Protein AF-A0A6N7WT77-F1 (afdb_monomer)

Nearest PDB structures (foldseek):
  1hlv-assembly1_A  TM=5.213E-01  e=7.912E-02  Homo sapiens
  2cfx-assem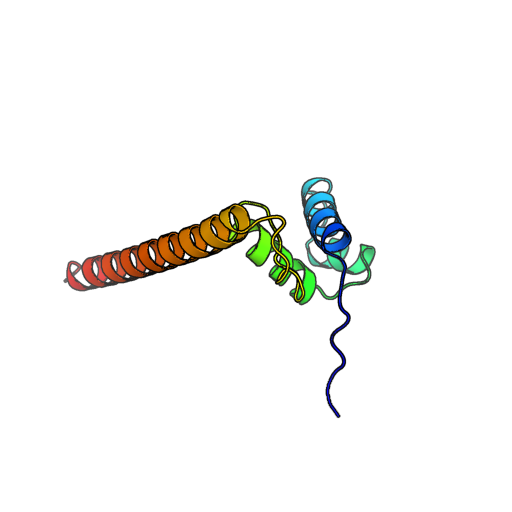bly1_C  TM=6.274E-01  e=2.201E-01  Bacillus subtilis
  5duk-assembly1_B  TM=6.290E-01  e=5.389E-01  Thermoplasmatales archaeon SCGC AB-539-N05
  2w25-assembly1_B  TM=6.992E-01  e=6.960E-01  Mycobacterium tuberculosis H37Rv
  2cg4-assembly1_A  TM=7.102E-01  e=7.910E-01  Escherichia coli

Mean predicted aligned error: 9.03 Å

Radius of gyration: 17.76 Å; Cα contacts (8 Å, |Δi|>4): 43; chains: 1; bounding box: 51×38×37 Å

Solvent-accessible surface area (backbone atoms only — not comparable to full-atom values): 5995 Å² total; per-residue (Å²): 133,86,82,81,74,85,83,73,56,57,63,61,55,52,50,54,51,49,53,50,68,76,38,75,87,55,52,69,58,54,50,16,56,77,69,74,47,54,49,70,56,51,55,49,48,52,50,37,20,69,74,45,87,74,37,60,93,49,96,77,64,83,71,46,97,40,72,66,55,44,49,51,54,51,50,55,51,51,53,48,54,52,50,54,50,49,54,52,51,52,52,52,52,61,58,70,68,70,115

InterPro domains:
  IPR002514 Transposase IS3/IS911family [PF01527] (3-79)
  IPR009057 Homedomain-like superfamily [SSF46689] (4-98)

Structure (mmCIF, N/CA/C/O backbone):
data_AF-A0A6N7WT77-F1
#
_entry.id   AF-A0A6N7WT77-F1
#
loop_
_atom_site.group_PDB
_atom_site.id
_atom_site.type_symbol
_atom_site.label_atom_id
_atom_site.label_alt_id
_atom_site.label_comp_id
_atom_site.label_asym_id
_atom_site.label_entity_id
_atom_site.label_seq_id
_atom_site.pdbx_PDB_ins_code
_atom_site.Cartn_x
_atom_site.Cartn_y
_atom_site.Cartn_z
_atom_site.occupancy
_atom_site.B_iso_or_equiv
_atom_site.auth_seq_id
_atom_site.auth_comp_id
_atom_site.auth_asym_id
_atom_site.auth_atom_id
_atom_site.pdbx_PDB_model_num
ATOM 1 N N . MET A 1 1 ? 9.748 -28.350 3.699 1.00 43.81 1 MET A N 1
ATOM 2 C CA . MET A 1 1 ? 10.753 -27.459 3.072 1.00 43.81 1 MET A CA 1
ATOM 3 C C . MET A 1 1 ? 10.318 -26.008 3.247 1.00 43.81 1 MET A C 1
ATOM 5 O O . MET A 1 1 ? 9.191 -25.690 2.892 1.00 43.81 1 MET A O 1
ATOM 9 N N . SER A 1 2 ? 11.155 -25.140 3.827 1.00 58.50 2 SER A N 1
ATOM 10 C CA . SER A 1 2 ? 10.830 -23.711 3.984 1.00 58.50 2 SER A CA 1
ATOM 11 C C . SER A 1 2 ? 10.803 -23.024 2.611 1.00 58.50 2 SER A C 1
ATOM 13 O O . SER A 1 2 ? 11.792 -23.083 1.879 1.00 58.50 2 SER A O 1
ATOM 15 N N . ARG A 1 3 ? 9.681 -22.395 2.221 1.00 60.16 3 ARG A N 1
ATOM 16 C CA . ARG A 1 3 ? 9.632 -21.559 1.007 1.00 60.16 3 ARG A CA 1
ATOM 17 C C . ARG A 1 3 ? 10.557 -20.360 1.219 1.00 60.16 3 ARG A C 1
ATOM 19 O O . ARG A 1 3 ? 10.213 -19.453 1.974 1.00 60.16 3 ARG A O 1
ATOM 26 N N . LYS A 1 4 ? 11.698 -20.317 0.523 1.00 61.59 4 LYS A N 1
ATOM 27 C CA . LYS A 1 4 ? 12.496 -19.088 0.403 1.00 61.59 4 LYS A CA 1
ATOM 28 C C . LYS A 1 4 ? 11.628 -18.016 -0.257 1.00 61.59 4 LYS A C 1
ATOM 30 O O . LYS A 1 4 ? 11.320 -18.097 -1.443 1.00 61.59 4 LYS A O 1
ATOM 35 N N . THR A 1 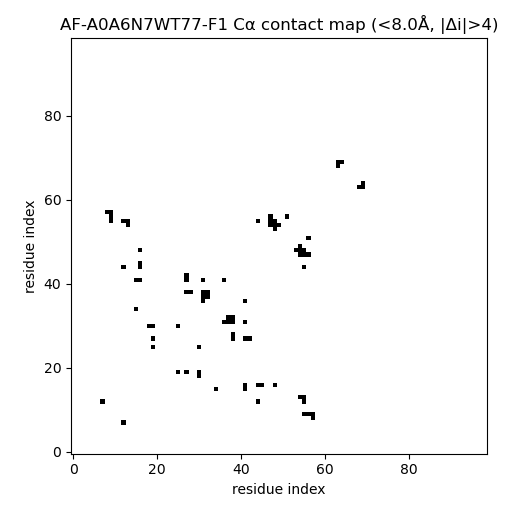5 ? 11.215 -17.015 0.512 1.00 65.88 5 THR A N 1
ATOM 36 C CA . THR A 1 5 ? 10.537 -15.836 -0.032 1.00 65.88 5 THR A CA 1
ATOM 37 C C . THR A 1 5 ? 11.556 -15.012 -0.812 1.00 65.88 5 THR A C 1
ATOM 39 O O . THR A 1 5 ? 12.534 -14.555 -0.215 1.00 65.88 5 THR A O 1
ATOM 42 N N . LYS A 1 6 ? 11.338 -14.809 -2.118 1.00 72.69 6 LYS A N 1
ATOM 43 C CA . LYS A 1 6 ? 12.126 -13.849 -2.904 1.00 72.69 6 LYS A CA 1
ATOM 44 C C . LYS A 1 6 ? 12.007 -12.473 -2.240 1.00 72.69 6 LYS A C 1
ATOM 46 O O . LYS A 1 6 ? 10.901 -11.962 -2.064 1.00 72.69 6 LYS A O 1
ATOM 51 N N . GLN A 1 7 ? 13.136 -11.917 -1.806 1.00 81.25 7 GLN A N 1
ATOM 52 C CA . GLN A 1 7 ? 13.188 -10.552 -1.292 1.00 81.25 7 GLN A CA 1
ATOM 53 C C . GLN A 1 7 ? 13.338 -9.612 -2.483 1.00 81.25 7 GLN A C 1
ATOM 55 O O . GLN A 1 7 ? 14.217 -9.805 -3.316 1.00 81.25 7 GLN A O 1
ATOM 60 N N . HIS A 1 8 ? 12.463 -8.616 -2.558 1.00 88.19 8 HIS A N 1
ATOM 61 C CA . HIS A 1 8 ? 12.546 -7.548 -3.547 1.00 88.19 8 HIS A CA 1
ATOM 62 C C . HIS A 1 8 ? 13.065 -6.283 -2.869 1.00 88.19 8 HIS A C 1
ATOM 64 O O . HIS A 1 8 ? 12.696 -6.007 -1.719 1.00 88.19 8 HIS A O 1
ATOM 70 N N . THR A 1 9 ? 13.899 -5.526 -3.581 1.00 89.50 9 THR A N 1
ATOM 71 C CA . THR A 1 9 ? 14.406 -4.230 -3.116 1.00 89.50 9 THR A CA 1
ATOM 72 C C . THR A 1 9 ? 13.254 -3.245 -2.931 1.00 89.50 9 THR A C 1
ATOM 74 O O . THR A 1 9 ? 12.201 -3.384 -3.554 1.00 89.50 9 THR A O 1
ATOM 77 N N . LYS A 1 10 ? 13.439 -2.243 -2.062 1.00 89.69 10 LYS A N 1
ATOM 78 C CA . LYS A 1 10 ? 12.430 -1.197 -1.831 1.00 89.69 10 LYS A CA 1
ATOM 79 C C . LYS A 1 10 ? 12.062 -0.497 -3.139 1.00 89.69 10 LYS A C 1
ATOM 81 O O . LYS A 1 10 ? 10.882 -0.406 -3.459 1.00 89.69 10 LYS A O 1
ATOM 86 N N . GLN A 1 11 ? 13.085 -0.112 -3.903 1.00 90.50 11 GLN A N 1
ATOM 87 C CA . GLN A 1 11 ? 12.931 0.559 -5.188 1.00 90.50 11 GLN A CA 1
ATOM 88 C C . GLN A 1 11 ? 12.071 -0.257 -6.153 1.00 90.50 11 GLN A C 1
ATOM 90 O O . GLN A 1 11 ? 11.049 0.234 -6.606 1.00 90.50 11 GLN A O 1
ATOM 95 N N . PHE A 1 12 ? 12.381 -1.545 -6.341 1.00 94.06 12 PHE A N 1
ATOM 96 C CA . PHE A 1 12 ? 11.603 -2.404 -7.237 1.00 94.06 12 PHE A CA 1
ATOM 97 C C . PHE A 1 12 ? 10.120 -2.484 -6.851 1.00 94.06 12 PHE A C 1
ATOM 99 O O . PHE A 1 12 ? 9.248 -2.527 -7.714 1.00 94.06 12 PHE A O 1
ATOM 106 N N . LYS A 1 13 ? 9.811 -2.505 -5.549 1.00 94.19 13 LYS A N 1
ATOM 107 C CA . LYS A 1 13 ? 8.416 -2.509 -5.097 1.00 94.19 13 LYS A CA 1
ATOM 108 C C . LYS A 1 13 ? 7.712 -1.192 -5.415 1.00 94.19 13 LYS A C 1
ATOM 110 O O . LYS A 1 13 ? 6.559 -1.239 -5.821 1.00 94.19 13 LYS A O 1
ATOM 115 N N . LEU A 1 14 ? 8.373 -0.050 -5.214 1.00 95.00 14 LEU A N 1
ATOM 116 C CA . LEU A 1 14 ? 7.809 1.269 -5.523 1.00 95.00 14 LEU A CA 1
ATOM 117 C C . LEU A 1 14 ? 7.624 1.448 -7.033 1.00 95.00 14 LEU A C 1
ATOM 119 O O . LEU A 1 14 ? 6.556 1.876 -7.463 1.00 95.00 14 LEU A O 1
ATOM 123 N N . ASP A 1 15 ? 8.600 1.014 -7.829 1.00 96.62 15 ASP A N 1
ATOM 124 C CA . ASP A 1 15 ? 8.519 1.025 -9.291 1.00 96.62 15 ASP A CA 1
ATOM 125 C C . ASP A 1 15 ? 7.359 0.156 -9.789 1.00 96.62 15 ASP A C 1
ATOM 127 O O . ASP A 1 15 ? 6.619 0.570 -10.672 1.00 96.62 15 ASP A O 1
ATOM 131 N N . ALA A 1 16 ? 7.118 -1.006 -9.172 1.00 96.81 16 ALA A N 1
ATOM 132 C CA . ALA A 1 16 ? 5.964 -1.845 -9.494 1.00 96.81 16 ALA A CA 1
ATOM 133 C C . ALA A 1 16 ? 4.616 -1.140 -9.230 1.00 96.81 16 ALA A C 1
ATOM 135 O O . ALA A 1 16 ? 3.665 -1.324 -9.992 1.00 96.81 16 ALA A O 1
ATOM 136 N N . ILE A 1 17 ? 4.524 -0.321 -8.173 1.00 96.38 17 ILE A N 1
ATOM 137 C CA . ILE A 1 17 ? 3.330 0.498 -7.904 1.00 96.38 17 ILE A CA 1
ATOM 138 C C . ILE A 1 17 ? 3.198 1.630 -8.922 1.00 96.38 17 ILE A C 1
ATOM 140 O O . ILE A 1 17 ? 2.093 1.894 -9.392 1.00 96.38 17 ILE A O 1
ATOM 144 N N . ASN A 1 18 ? 4.297 2.296 -9.272 1.00 96.62 18 ASN A N 1
ATOM 145 C CA . ASN A 1 18 ? 4.281 3.371 -10.262 1.00 96.62 18 ASN A CA 1
ATOM 146 C C . ASN A 1 18 ? 3.909 2.842 -11.648 1.00 96.62 18 ASN A C 1
ATOM 148 O O . ASN A 1 18 ? 3.010 3.391 -12.274 1.00 96.62 18 ASN A O 1
ATOM 152 N N . TYR A 1 19 ? 4.462 1.697 -12.049 1.00 97.31 19 TYR A N 1
ATOM 153 C CA . TYR A 1 19 ? 4.095 1.004 -13.280 1.00 97.31 19 TYR A CA 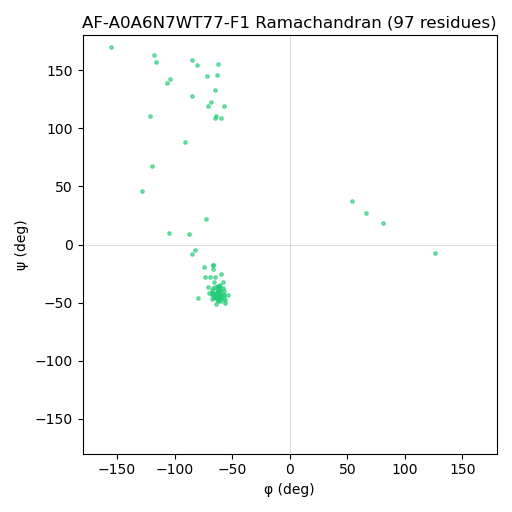1
ATOM 154 C C . TYR A 1 19 ? 2.582 0.759 -13.367 1.00 97.31 19 TYR A C 1
ATOM 156 O O . TYR A 1 19 ? 1.966 1.025 -14.394 1.00 97.31 19 TYR A O 1
ATOM 164 N N . ARG A 1 20 ? 1.950 0.323 -12.267 1.00 95.00 20 ARG A N 1
ATOM 165 C CA . ARG A 1 20 ? 0.492 0.142 -12.199 1.00 95.00 20 ARG A CA 1
ATOM 166 C C . ARG A 1 20 ? -0.281 1.452 -12.383 1.00 95.00 20 ARG A C 1
ATOM 168 O O . ARG A 1 20 ? -1.342 1.435 -12.997 1.00 95.00 20 ARG A O 1
ATOM 175 N N . LYS A 1 21 ? 0.211 2.561 -11.823 1.00 93.81 21 LYS A N 1
ATOM 176 C CA . LYS A 1 21 ? -0.421 3.887 -11.943 1.00 93.81 21 LYS A CA 1
ATOM 177 C C . LYS A 1 21 ? -0.296 4.461 -13.352 1.00 93.81 21 LYS A C 1
ATOM 179 O O . LYS A 1 21 ? -1.226 5.108 -13.816 1.00 93.81 21 LYS A O 1
ATOM 184 N N . GLU A 1 22 ? 0.836 4.225 -14.006 1.00 96.81 22 GLU A N 1
ATOM 185 C CA . GLU A 1 22 ? 1.121 4.694 -15.366 1.00 96.81 22 GLU A CA 1
ATOM 186 C C . GLU A 1 22 ? 0.369 3.901 -16.442 1.00 96.81 22 GLU A C 1
ATOM 188 O O . GLU A 1 22 ? 0.180 4.410 -17.541 1.00 96.81 22 GLU A O 1
ATOM 193 N N . HIS A 1 23 ? -0.103 2.692 -16.116 1.00 95.69 23 HIS A N 1
ATOM 194 C CA . HIS A 1 23 ? -0.838 1.809 -17.028 1.00 95.69 23 HIS A CA 1
ATOM 195 C C . HIS A 1 23 ? -2.252 1.507 -16.493 1.00 95.69 23 HIS A C 1
ATOM 197 O O . HIS A 1 23 ? -2.531 0.374 -16.074 1.00 95.69 23 HIS A O 1
ATOM 203 N N . PRO A 1 24 ? -3.154 2.510 -16.444 1.00 94.12 24 PRO A N 1
ATOM 204 C CA . PRO A 1 24 ? -4.525 2.326 -15.963 1.00 94.12 24 PRO A CA 1
ATOM 205 C C . PRO A 1 24 ? -5.371 1.427 -16.881 1.00 94.12 24 PRO A C 1
ATOM 207 O O . PRO A 1 24 ? -6.403 0.919 -16.448 1.00 94.12 24 PRO A O 1
ATOM 210 N N . ASP A 1 25 ? -4.935 1.233 -18.126 1.00 96.62 25 ASP A N 1
ATOM 211 C CA . ASP A 1 25 ? -5.528 0.359 -19.139 1.00 96.62 25 ASP A CA 1
ATOM 212 C C . ASP A 1 25 ? -5.279 -1.131 -18.870 1.00 96.62 25 ASP A C 1
ATOM 214 O O . ASP A 1 25 ? -6.100 -1.973 -19.234 1.00 96.62 25 ASP A O 1
ATOM 218 N N . LEU A 1 26 ? -4.182 -1.468 -18.188 1.00 96.06 26 LEU A N 1
ATOM 219 C CA . LEU A 1 26 ? -3.863 -2.848 -17.846 1.00 96.06 26 LEU A CA 1
ATOM 220 C C . LEU A 1 26 ? -4.650 -3.310 -16.615 1.00 96.06 26 LEU A C 1
ATOM 222 O O . LEU A 1 26 ? -4.986 -2.543 -15.707 1.00 96.06 26 LEU A O 1
ATOM 226 N N . THR A 1 27 ? -4.869 -4.614 -16.493 1.00 96.31 27 THR A N 1
ATOM 227 C CA . THR A 1 27 ? -5.364 -5.259 -15.267 1.00 96.31 27 THR A CA 1
ATOM 228 C C . THR A 1 27 ? -4.221 -5.578 -14.299 1.00 96.31 27 THR A C 1
ATOM 230 O O . THR A 1 27 ? -3.055 -5.691 -14.684 1.00 96.31 27 THR A O 1
ATOM 233 N N . GLN A 1 28 ? -4.530 -5.746 -13.006 1.00 94.88 28 GLN A N 1
ATOM 234 C CA . GLN A 1 28 ? -3.511 -6.067 -11.993 1.00 94.88 28 GLN A CA 1
ATOM 235 C C . GLN A 1 28 ? -2.761 -7.367 -12.337 1.00 94.88 28 GLN A C 1
ATOM 237 O O . GLN A 1 28 ? -1.571 -7.503 -12.052 1.00 94.88 28 GLN A O 1
ATOM 242 N N . VAL A 1 29 ? -3.459 -8.309 -12.978 1.00 97.19 29 VAL A N 1
ATOM 243 C CA . VAL A 1 29 ? -2.908 -9.584 -13.443 1.00 97.19 29 VAL A CA 1
ATOM 244 C C . VAL A 1 29 ? -1.879 -9.367 -14.549 1.00 97.19 29 VAL A C 1
ATOM 246 O O . VAL A 1 29 ? -0.788 -9.933 -14.480 1.00 97.19 29 VAL A O 1
ATOM 249 N N . GLU A 1 30 ? -2.190 -8.525 -15.534 1.00 97.56 30 GLU A N 1
ATOM 250 C CA . GLU A 1 30 ? -1.271 -8.187 -16.625 1.00 97.56 30 GLU A CA 1
ATOM 251 C C . GLU A 1 30 ? -0.049 -7.433 -16.109 1.00 97.56 30 GLU A C 1
ATOM 253 O O . GLU A 1 30 ? 1.075 -7.807 -16.439 1.00 97.56 30 GLU A O 1
ATOM 258 N N . CYS A 1 31 ? -0.234 -6.458 -15.212 1.00 97.50 31 CYS A N 1
ATOM 259 C CA . CYS A 1 31 ? 0.895 -5.762 -14.597 1.00 97.50 31 CYS A CA 1
ATOM 260 C C . CYS A 1 31 ? 1.813 -6.723 -13.833 1.00 97.50 31 CYS A C 1
ATOM 262 O O . CYS A 1 31 ? 3.030 -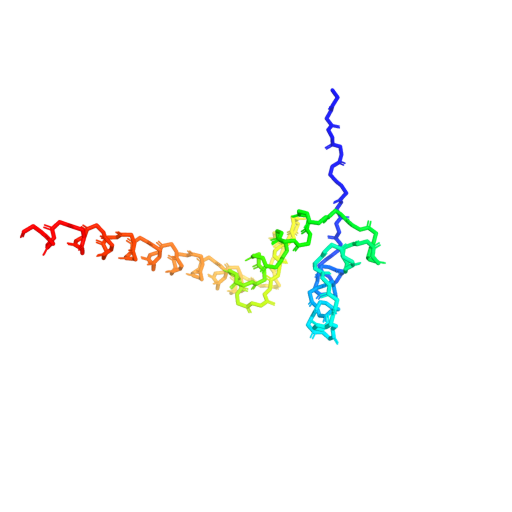6.684 -13.998 1.00 97.50 31 CYS A O 1
ATOM 264 N N . ALA A 1 32 ? 1.249 -7.622 -13.021 1.00 96.75 32 ALA A N 1
ATOM 265 C CA . ALA A 1 32 ? 2.035 -8.606 -12.282 1.00 96.75 32 ALA A CA 1
ATOM 266 C C . ALA A 1 32 ? 2.799 -9.555 -13.221 1.00 96.75 32 ALA A C 1
ATOM 268 O O . ALA A 1 32 ? 3.969 -9.854 -12.973 1.00 96.75 32 ALA A O 1
ATOM 269 N N . LYS A 1 33 ? 2.163 -9.976 -14.324 1.00 97.31 33 LYS A N 1
ATOM 270 C CA . LYS A 1 33 ? 2.786 -10.806 -15.362 1.00 97.31 33 LYS A CA 1
ATOM 271 C C . LYS A 1 33 ? 3.953 -10.080 -16.034 1.00 97.31 33 LYS A C 1
ATOM 273 O O . LYS A 1 33 ? 5.030 -10.664 -16.124 1.00 97.31 33 LYS A O 1
ATOM 278 N N . ASN A 1 34 ? 3.772 -8.820 -16.432 1.00 96.81 34 ASN A N 1
ATOM 279 C CA . ASN A 1 34 ? 4.814 -8.003 -17.067 1.00 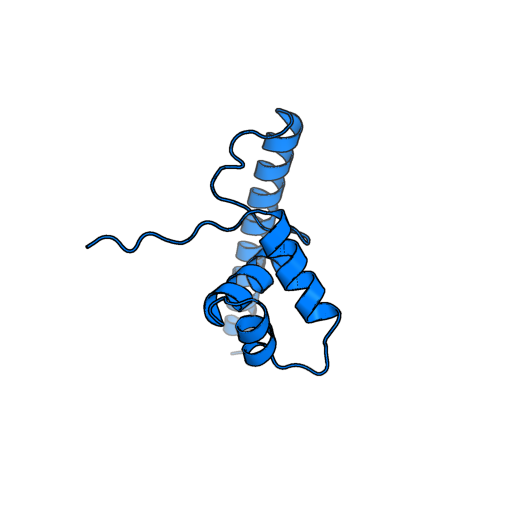96.81 34 ASN A CA 1
ATOM 280 C C . ASN A 1 34 ? 6.017 -7.781 -16.138 1.00 96.81 34 ASN A C 1
ATOM 282 O O . ASN A 1 34 ? 7.161 -7.800 -16.581 1.00 96.81 34 ASN A O 1
ATOM 286 N N . LEU A 1 35 ? 5.766 -7.641 -14.834 1.00 95.81 35 LEU A N 1
ATOM 287 C CA . LEU A 1 35 ? 6.795 -7.474 -13.805 1.00 95.81 35 LEU A CA 1
ATOM 288 C C . LEU A 1 35 ? 7.431 -8.801 -13.341 1.00 95.81 35 LEU A C 1
ATOM 290 O O . LEU A 1 35 ? 8.342 -8.790 -12.512 1.00 95.81 35 LEU A O 1
ATOM 294 N N . GLY A 1 36 ? 6.948 -9.95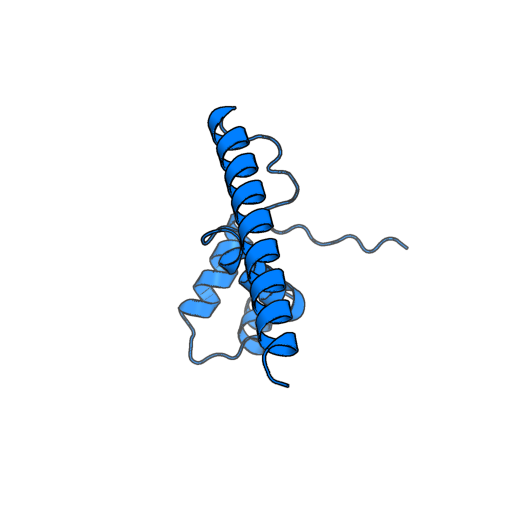3 -13.821 1.00 95.38 36 GLY A N 1
ATOM 295 C CA . GLY A 1 36 ? 7.449 -11.272 -13.421 1.00 95.38 36 GLY A CA 1
ATOM 296 C C . GLY A 1 36 ? 7.187 -11.625 -11.949 1.00 95.38 36 GLY A C 1
ATOM 297 O O . GLY A 1 36 ? 7.944 -12.393 -11.346 1.00 95.38 36 GLY A O 1
ATOM 298 N N . ILE A 1 37 ? 6.132 -11.063 -11.350 1.00 95.88 37 ILE A N 1
ATOM 299 C CA . ILE A 1 37 ? 5.741 -11.284 -9.951 1.00 95.88 37 ILE A CA 1
ATOM 300 C C . ILE A 1 37 ? 4.353 -11.925 -9.848 1.00 95.88 37 ILE A C 1
ATOM 302 O O . ILE A 1 37 ? 3.561 -11.930 -10.783 1.00 95.88 37 ILE A O 1
ATOM 306 N N . GLY A 1 38 ? 4.034 -12.481 -8.678 1.00 95.62 38 GLY A N 1
ATOM 307 C CA . GLY A 1 38 ? 2.684 -12.980 -8.407 1.00 95.62 38 GLY A CA 1
ATOM 308 C C . GLY A 1 38 ? 1.677 -11.838 -8.226 1.00 95.62 38 GLY A C 1
ATOM 309 O O . GLY A 1 38 ? 1.998 -10.823 -7.612 1.00 95.62 38 GLY A O 1
ATOM 310 N N . VAL A 1 39 ? 0.434 -12.032 -8.672 1.00 96.75 39 VAL A N 1
ATOM 311 C CA . VAL A 1 39 ? -0.657 -11.044 -8.520 1.00 96.75 39 VAL A CA 1
ATOM 312 C C . VAL A 1 39 ? -0.885 -10.675 -7.051 1.00 96.75 39 VAL A C 1
ATOM 314 O O . VAL A 1 39 ? -0.972 -9.501 -6.700 1.00 96.75 39 VAL A O 1
ATOM 317 N N . SER A 1 40 ? -0.882 -11.671 -6.160 1.00 95.69 40 SER A N 1
ATOM 318 C CA . SER A 1 40 ? -1.005 -11.454 -4.712 1.00 95.69 40 SER A CA 1
ATOM 319 C C . SER A 1 40 ? 0.180 -10.687 -4.117 1.00 95.69 40 SER A C 1
ATOM 321 O O . SER A 1 40 ? 0.016 -9.972 -3.128 1.00 95.69 40 SER A O 1
ATOM 323 N N . THR A 1 41 ? 1.368 -10.794 -4.721 1.00 94.62 41 THR A N 1
ATOM 324 C CA . THR A 1 41 ? 2.539 -9.997 -4.339 1.00 94.62 41 THR A CA 1
ATOM 325 C C . THR A 1 41 ? 2.317 -8.526 -4.674 1.00 94.62 41 THR A C 1
ATOM 327 O O . THR A 1 41 ? 2.528 -7.684 -3.802 1.00 94.62 41 THR A O 1
ATOM 330 N N . LEU A 1 42 ? 1.839 -8.225 -5.887 1.00 96.12 42 LEU A N 1
ATOM 331 C CA . LEU A 1 42 ? 1.531 -6.855 -6.301 1.00 96.12 42 LEU A CA 1
ATOM 332 C C . LEU A 1 42 ? 0.422 -6.245 -5.431 1.00 96.12 42 LEU A C 1
ATOM 334 O O . LEU A 1 42 ? 0.619 -5.180 -4.853 1.00 96.12 42 LEU A O 1
ATOM 338 N N . GLY A 1 43 ? -0.686 -6.963 -5.221 1.00 95.38 43 GLY A N 1
ATOM 339 C CA . GLY A 1 43 ? -1.779 -6.489 -4.363 1.00 95.38 43 GLY A CA 1
ATOM 340 C C . GLY A 1 43 ? -1.354 -6.253 -2.910 1.00 95.38 43 GLY A C 1
ATOM 341 O O . GLY A 1 43 ? -1.782 -5.288 -2.274 1.00 95.38 43 GLY A O 1
ATOM 342 N N . LYS A 1 44 ? -0.440 -7.079 -2.382 1.00 94.06 44 LYS A N 1
ATOM 343 C CA . LYS A 1 44 ? 0.161 -6.843 -1.064 1.00 94.06 44 LYS A CA 1
ATOM 344 C C . LYS A 1 44 ? 0.974 -5.549 -1.032 1.00 94.06 44 LYS A C 1
ATOM 346 O O . LYS A 1 44 ? 0.898 -4.825 -0.043 1.00 94.06 44 LYS A O 1
ATOM 351 N N . TRP A 1 45 ? 1.770 -5.270 -2.061 1.00 94.75 45 TRP A N 1
ATOM 352 C CA . TRP A 1 45 ? 2.564 -4.042 -2.132 1.00 94.75 45 TRP A CA 1
ATOM 353 C C . TRP A 1 45 ? 1.689 -2.804 -2.280 1.00 94.75 45 TRP A C 1
ATOM 355 O O . TRP A 1 45 ? 1.952 -1.817 -1.606 1.00 94.75 45 TRP A O 1
ATOM 365 N N . GLU A 1 46 ? 0.610 -2.870 -3.058 1.00 94.62 46 GLU A N 1
ATOM 366 C CA . GLU A 1 46 ? -0.359 -1.775 -3.163 1.00 94.62 46 GLU A CA 1
ATOM 367 C C . GLU A 1 46 ? -1.016 -1.477 -1.811 1.00 94.62 46 GLU A C 1
ATOM 369 O O . GLU A 1 46 ? -1.131 -0.318 -1.417 1.00 94.62 46 GLU A O 1
ATOM 374 N N . ALA A 1 47 ? -1.412 -2.514 -1.065 1.00 92.62 47 ALA A N 1
ATOM 375 C CA . ALA A 1 47 ? -1.941 -2.345 0.285 1.00 92.62 47 ALA A CA 1
ATOM 376 C C . ALA A 1 47 ? -0.894 -1.748 1.236 1.00 92.62 47 ALA A C 1
ATOM 378 O O . ALA A 1 47 ? -1.210 -0.857 2.017 1.00 92.62 47 ALA A O 1
ATOM 379 N N . GLN A 1 48 ? 0.362 -2.194 1.153 1.00 91.19 48 GLN A N 1
ATOM 380 C CA . GLN A 1 48 ? 1.456 -1.620 1.938 1.00 91.19 48 GLN A CA 1
ATOM 381 C C . GLN A 1 48 ? 1.690 -0.146 1.599 1.00 91.19 48 GLN A C 1
ATOM 383 O O . GLN A 1 48 ? 1.790 0.655 2.520 1.00 91.19 48 GLN A O 1
ATOM 388 N N . PHE A 1 49 ? 1.712 0.206 0.316 1.00 92.50 49 PHE A N 1
ATOM 389 C CA . PHE A 1 49 ? 1.871 1.577 -0.161 1.00 92.50 49 PHE A CA 1
ATOM 390 C C . PHE A 1 49 ? 0.751 2.483 0.361 1.00 92.50 49 PHE A C 1
ATOM 392 O O . PHE A 1 49 ? 1.020 3.538 0.927 1.00 92.50 49 PHE A O 1
ATOM 399 N N . ARG A 1 50 ? -0.512 2.046 0.242 1.00 91.12 50 ARG A N 1
ATOM 400 C CA . ARG A 1 50 ? -1.667 2.792 0.769 1.00 91.12 50 ARG A CA 1
ATOM 401 C C . ARG A 1 50 ? -1.619 2.955 2.288 1.00 91.12 50 ARG A C 1
ATOM 403 O O . ARG A 1 50 ? -1.948 4.019 2.789 1.00 91.12 50 ARG A O 1
ATOM 410 N N . ASN A 1 51 ? -1.204 1.917 3.012 1.00 86.19 51 ASN A N 1
ATOM 411 C CA . ASN A 1 51 ? -1.261 1.902 4.475 1.00 86.19 51 ASN A CA 1
ATOM 412 C C . ASN A 1 51 ? -0.052 2.570 5.156 1.00 86.19 51 ASN A C 1
ATOM 414 O O . ASN A 1 51 ? -0.055 2.691 6.382 1.00 86.19 51 ASN A O 1
ATOM 418 N N . ASN A 1 52 ? 0.997 2.942 4.415 1.00 84.06 52 ASN A N 1
ATOM 419 C CA . ASN A 1 52 ? 2.208 3.568 4.960 1.00 84.06 52 ASN A CA 1
ATOM 420 C C . ASN A 1 52 ? 2.563 4.866 4.212 1.00 84.06 52 ASN A C 1
ATOM 422 O O . ASN A 1 52 ? 3.715 5.057 3.839 1.00 84.06 52 ASN A O 1
ATOM 426 N N . ASP A 1 53 ? 1.580 5.738 3.976 1.00 85.12 53 ASP A N 1
ATOM 427 C CA . ASP A 1 53 ? 1.770 7.084 3.404 1.00 85.12 53 ASP A CA 1
ATOM 428 C C . ASP A 1 53 ? 2.539 7.117 2.069 1.00 85.12 53 ASP A C 1
ATOM 430 O O . ASP A 1 53 ? 3.350 8.007 1.822 1.00 85.12 53 ASP A O 1
ATOM 434 N N . GLY A 1 54 ? 2.313 6.130 1.200 1.00 85.38 54 GLY A N 1
ATOM 435 C CA . GLY A 1 54 ? 3.036 6.027 -0.066 1.00 85.38 54 GLY A CA 1
ATOM 436 C C . GLY A 1 54 ? 4.426 5.402 0.052 1.00 85.38 54 GLY A C 1
ATOM 437 O O . GLY A 1 54 ? 5.235 5.538 -0.863 1.00 85.38 54 GLY A O 1
ATOM 438 N N . ASP A 1 55 ? 4.705 4.689 1.143 1.00 85.88 55 ASP A N 1
ATOM 439 C CA . ASP A 1 55 ? 5.928 3.912 1.306 1.00 85.88 55 ASP A CA 1
ATOM 440 C C . ASP A 1 55 ? 5.663 2.404 1.427 1.00 85.88 55 ASP A C 1
ATOM 442 O O . ASP A 1 55 ? 4.581 1.947 1.797 1.00 85.88 55 ASP A O 1
ATOM 446 N N . ILE A 1 56 ? 6.671 1.588 1.119 1.00 87.25 56 ILE A N 1
ATOM 447 C CA . ILE A 1 56 ? 6.608 0.136 1.277 1.00 87.25 56 ILE A CA 1
ATOM 448 C C . ILE A 1 56 ? 7.720 -0.325 2.222 1.00 87.25 56 ILE A C 1
ATOM 450 O O . ILE A 1 56 ? 8.894 -0.341 1.834 1.00 87.25 56 ILE A O 1
ATOM 454 N N . PRO A 1 57 ? 7.380 -0.798 3.437 1.00 80.06 57 PRO A N 1
ATOM 455 C CA . PRO A 1 57 ? 8.374 -1.302 4.368 1.00 80.06 57 PRO A CA 1
ATOM 456 C C . PRO A 1 57 ? 9.057 -2.559 3.808 1.00 80.06 57 PRO A C 1
ATOM 458 O O . PRO A 1 57 ? 8.422 -3.513 3.333 1.00 80.06 57 PRO A O 1
ATOM 461 N N . VAL A 1 58 ? 10.386 -2.579 3.883 1.00 78.69 58 VAL A N 1
ATOM 462 C CA . VAL A 1 58 ? 11.222 -3.733 3.534 1.00 78.69 58 VAL A CA 1
ATOM 463 C C . VAL A 1 58 ? 11.767 -4.383 4.801 1.00 78.69 58 VAL A C 1
ATOM 465 O O . VAL A 1 58 ? 12.168 -3.704 5.743 1.00 78.69 58 VAL A O 1
ATOM 468 N N . ARG A 1 59 ? 11.779 -5.723 4.844 1.00 64.38 59 ARG A N 1
ATOM 469 C CA . ARG A 1 59 ? 12.413 -6.465 5.943 1.00 64.38 59 ARG A CA 1
ATOM 470 C C . ARG A 1 59 ? 13.913 -6.152 5.892 1.00 64.38 59 ARG A C 1
ATOM 472 O O . ARG A 1 59 ? 14.562 -6.543 4.930 1.00 64.38 59 ARG A O 1
ATOM 479 N N . GLY A 1 60 ? 14.417 -5.410 6.876 1.00 55.69 60 GLY A N 1
ATOM 480 C CA . GLY A 1 60 ? 15.790 -4.892 6.886 1.00 55.69 60 GLY A CA 1
ATOM 481 C C . GLY A 1 60 ? 15.898 -3.378 7.091 1.00 55.69 60 GLY A C 1
ATOM 482 O O . GLY A 1 60 ? 16.995 -2.900 7.343 1.00 55.69 60 GLY A O 1
ATOM 483 N N . SER A 1 61 ? 14.792 -2.623 7.089 1.00 54.50 61 SER A N 1
ATOM 484 C CA . SER A 1 61 ? 14.803 -1.184 7.416 1.00 54.50 61 SER A CA 1
ATOM 485 C C . SER A 1 61 ? 15.023 -0.884 8.910 1.00 54.50 61 SER A C 1
ATOM 487 O O . SER A 1 61 ? 14.611 0.164 9.389 1.00 54.50 61 SER A O 1
ATOM 489 N N . GLY A 1 62 ? 15.607 -1.816 9.674 1.00 53.56 62 GLY A N 1
ATOM 490 C CA . GLY A 1 62 ? 15.888 -1.632 11.102 1.00 53.56 62 GLY A CA 1
ATOM 491 C C . GLY A 1 62 ? 16.941 -0.554 11.375 1.00 53.56 62 GLY A C 1
ATOM 492 O O . GLY A 1 62 ? 16.991 -0.033 12.485 1.00 53.56 62 GLY A O 1
ATOM 493 N N . ASN A 1 63 ? 17.721 -0.192 10.354 1.00 59.06 63 ASN A N 1
ATOM 494 C CA . ASN A 1 63 ? 18.600 0.967 10.378 1.00 59.06 63 ASN A CA 1
ATOM 495 C C . ASN A 1 63 ? 17.817 2.161 9.839 1.00 59.06 63 ASN A C 1
ATOM 497 O O . ASN A 1 63 ? 17.791 2.409 8.633 1.00 59.06 63 ASN A O 1
ATOM 501 N N . TYR A 1 64 ? 17.123 2.845 10.741 1.00 69.81 64 TYR A N 1
ATOM 502 C CA . TYR A 1 64 ? 16.630 4.184 10.460 1.00 69.81 64 TYR A CA 1
ATOM 503 C C . TYR A 1 64 ? 17.830 5.107 10.234 1.00 69.81 64 TYR A C 1
ATOM 505 O O . TYR A 1 64 ? 18.882 4.907 10.837 1.00 69.81 64 TYR A O 1
ATOM 513 N N . GLU A 1 65 ? 17.677 6.087 9.344 1.00 71.56 65 GLU A N 1
ATOM 514 C CA . GLU A 1 65 ? 18.731 7.067 9.044 1.00 71.56 65 GLU A CA 1
ATOM 515 C C . GLU A 1 65 ? 19.157 7.870 10.283 1.00 71.56 65 GLU A C 1
ATOM 517 O O . GLU A 1 65 ? 20.301 8.311 10.367 1.00 71.56 65 GLU A O 1
ATOM 522 N N . SER A 1 66 ? 18.258 7.998 11.264 1.00 80.00 66 SER A N 1
ATOM 523 C CA . SER A 1 66 ? 18.503 8.614 12.563 1.00 80.00 66 SE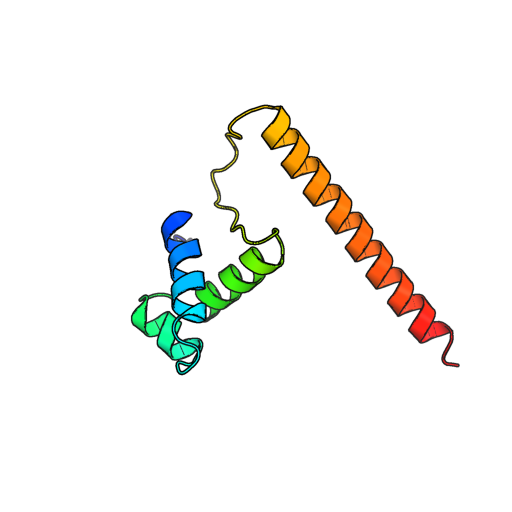R A CA 1
ATOM 524 C C . SER A 1 66 ? 17.543 8.079 13.637 1.00 80.00 66 SER A C 1
ATOM 526 O O . SER A 1 66 ? 16.560 7.386 13.333 1.00 80.00 66 SER A O 1
ATOM 528 N N . ASP A 1 67 ? 17.804 8.414 14.902 1.00 82.19 67 ASP A N 1
ATOM 529 C CA . ASP A 1 67 ? 16.895 8.098 16.009 1.00 82.19 67 ASP A CA 1
ATOM 530 C C . ASP A 1 67 ? 15.561 8.850 15.883 1.00 82.19 67 ASP A C 1
ATOM 532 O O . ASP A 1 67 ? 14.507 8.300 16.210 1.00 82.19 67 ASP A O 1
ATOM 536 N N . GLU A 1 68 ? 15.563 10.059 15.318 1.00 83.12 68 GLU A N 1
ATOM 537 C CA . GLU A 1 68 ? 14.339 10.798 15.003 1.00 83.12 68 GLU A CA 1
ATOM 538 C C . GLU A 1 68 ? 13.509 10.060 13.951 1.00 83.12 68 GLU A C 1
ATOM 540 O O . GLU A 1 68 ? 12.303 9.904 14.123 1.00 83.12 68 GLU A O 1
ATOM 545 N N . ALA A 1 69 ? 14.133 9.539 12.889 1.00 81.19 69 ALA A N 1
ATOM 546 C CA . ALA A 1 69 ? 13.424 8.762 11.873 1.00 81.19 69 ALA A CA 1
ATOM 547 C C . ALA A 1 69 ? 12.808 7.477 12.457 1.00 81.19 69 ALA A C 1
ATOM 549 O O . ALA A 1 69 ? 11.696 7.083 12.086 1.00 81.19 69 ALA A O 1
ATOM 550 N N . LYS A 1 70 ? 13.493 6.849 13.420 1.00 81.12 70 LYS A N 1
ATOM 551 C CA . LYS A 1 70 ? 12.969 5.705 14.177 1.00 81.12 70 LYS A CA 1
ATOM 552 C C . LYS A 1 70 ? 11.763 6.087 15.028 1.00 81.12 70 LYS A C 1
ATOM 554 O O . LYS A 1 70 ? 10.763 5.366 15.019 1.00 81.12 70 LYS A O 1
ATOM 559 N N . GLU A 1 71 ? 11.841 7.207 15.738 1.00 86.94 71 GLU A N 1
ATOM 560 C CA . GLU A 1 71 ? 10.749 7.690 16.580 1.00 86.94 71 GLU A CA 1
ATOM 561 C C . GLU A 1 71 ? 9.545 8.123 15.740 1.00 86.94 71 GLU A C 1
ATOM 563 O O . GLU A 1 71 ? 8.419 7.734 16.041 1.00 86.94 71 GLU A O 1
ATOM 568 N N . ILE A 1 72 ? 9.766 8.807 14.614 1.00 86.00 72 ILE A N 1
ATOM 569 C CA . ILE A 1 72 ? 8.713 9.156 13.651 1.00 86.00 72 ILE A CA 1
ATOM 570 C C . ILE A 1 72 ? 7.999 7.892 13.161 1.00 86.00 72 ILE A C 1
ATOM 572 O O . ILE A 1 72 ? 6.768 7.844 13.138 1.00 86.00 72 ILE A O 1
ATOM 576 N N . ALA A 1 73 ? 8.741 6.843 12.800 1.00 82.75 73 ALA A N 1
ATOM 577 C CA . ALA A 1 73 ? 8.143 5.584 12.367 1.00 82.75 73 ALA A CA 1
ATOM 578 C C . ALA A 1 73 ? 7.345 4.891 13.486 1.00 82.75 73 ALA A C 1
ATOM 580 O O . ALA A 1 73 ? 6.285 4.312 13.217 1.00 82.75 73 ALA A O 1
ATOM 581 N N . ARG A 1 74 ? 7.816 4.970 14.740 1.00 86.94 74 ARG A N 1
ATOM 582 C CA . ARG A 1 74 ? 7.086 4.463 15.912 1.00 86.94 74 ARG A CA 1
ATOM 583 C C . ARG A 1 74 ? 5.783 5.233 16.124 1.00 86.94 74 ARG A C 1
ATOM 585 O O . ARG A 1 74 ? 4.723 4.612 16.181 1.00 86.94 74 ARG A O 1
ATOM 592 N N . LEU A 1 75 ? 5.851 6.562 16.149 1.00 91.56 75 LEU A N 1
ATOM 593 C CA . LEU A 1 75 ? 4.707 7.446 16.366 1.00 91.56 75 LEU A CA 1
ATOM 594 C C . LEU A 1 75 ? 3.655 7.305 15.262 1.00 91.56 75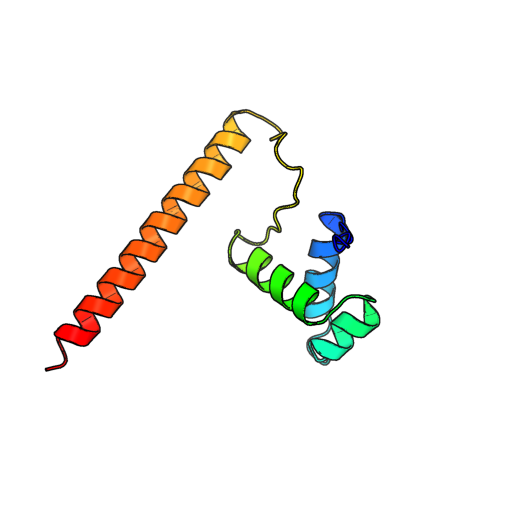 LEU A C 1
ATOM 596 O O . LEU A 1 75 ? 2.472 7.157 15.560 1.00 91.56 75 LEU A O 1
ATOM 600 N N . LYS A 1 76 ? 4.062 7.248 13.986 1.00 86.94 76 LYS A N 1
ATOM 601 C CA . LYS A 1 76 ? 3.137 6.983 12.868 1.00 86.94 76 LYS A CA 1
ATOM 602 C C . LYS A 1 76 ? 2.394 5.657 13.039 1.00 86.94 76 LYS A C 1
ATOM 604 O O . LYS A 1 76 ? 1.200 5.568 12.754 1.00 86.94 76 LYS A O 1
ATOM 609 N N . ARG A 1 77 ? 3.083 4.614 13.519 1.00 85.94 77 ARG A N 1
ATOM 610 C CA . ARG A 1 77 ? 2.463 3.311 13.792 1.00 85.94 77 ARG A CA 1
ATOM 611 C C . ARG A 1 77 ? 1.470 3.383 14.953 1.00 85.94 77 ARG A C 1
ATOM 613 O O . ARG A 1 77 ? 0.397 2.794 14.840 1.00 85.94 77 ARG A O 1
ATOM 620 N N . GLU A 1 78 ? 1.816 4.065 16.041 1.00 89.44 78 GLU A N 1
ATOM 621 C CA . GLU A 1 78 ? 0.924 4.261 17.192 1.00 89.44 78 GLU A CA 1
ATOM 622 C C . GLU A 1 78 ? -0.337 5.038 16.799 1.00 89.44 78 GLU A C 1
ATOM 624 O O . GLU A 1 78 ? -1.446 4.583 17.083 1.00 89.44 78 GLU A O 1
ATOM 629 N N . LEU A 1 79 ? -0.180 6.141 16.061 1.00 93.81 79 LEU A N 1
ATOM 630 C CA . LEU A 1 79 ? -1.290 6.964 15.581 1.00 93.81 79 LEU A CA 1
ATOM 631 C C . LEU A 1 79 ? -2.251 6.166 14.695 1.00 93.81 79 LEU A C 1
ATOM 633 O O . LEU A 1 79 ? -3.464 6.231 14.886 1.00 93.81 79 LEU A O 1
ATOM 637 N N . ARG A 1 80 ? -1.725 5.355 13.769 1.00 87.94 80 ARG A N 1
ATOM 638 C CA . ARG A 1 80 ? -2.559 4.491 12.923 1.00 87.94 80 ARG A CA 1
ATOM 639 C C . ARG A 1 80 ? -3.326 3.455 13.740 1.00 87.94 80 ARG A C 1
ATOM 641 O O . ARG A 1 80 ? -4.520 3.297 13.534 1.00 87.94 80 ARG A O 1
ATOM 648 N N . ASN A 1 81 ? -2.668 2.780 14.684 1.00 87.12 81 ASN A N 1
ATOM 649 C CA . ASN A 1 81 ? -3.343 1.800 15.537 1.00 87.12 81 ASN A CA 1
ATOM 650 C C . ASN A 1 81 ? -4.476 2.445 16.354 1.00 87.12 81 ASN A C 1
ATOM 652 O O . ASN A 1 81 ? -5.527 1.832 16.533 1.00 87.12 81 ASN A O 1
ATOM 656 N N . ALA A 1 82 ? -4.274 3.676 16.836 1.00 94.44 82 ALA A N 1
ATOM 657 C CA . ALA A 1 82 ? -5.306 4.429 17.541 1.00 94.44 82 ALA A CA 1
ATOM 658 C C . ALA A 1 82 ? -6.479 4.797 16.617 1.00 94.44 82 ALA A C 1
ATOM 660 O O . ALA A 1 82 ? -7.635 4.630 17.004 1.00 94.44 82 ALA A O 1
ATOM 661 N N . GLN A 1 83 ? -6.194 5.238 15.387 1.00 93.94 83 GLN A N 1
ATOM 662 C CA . GLN A 1 83 ? -7.220 5.551 14.392 1.00 93.94 83 GLN A CA 1
ATOM 663 C C . GLN A 1 83 ? -8.026 4.307 13.988 1.00 93.94 83 GLN A C 1
ATOM 665 O O . GLN A 1 83 ? -9.254 4.359 13.964 1.00 93.94 83 GLN A O 1
ATOM 670 N N . ASP A 1 84 ? -7.360 3.176 13.750 1.00 90.88 84 ASP A N 1
ATOM 671 C CA . ASP A 1 84 ? -8.015 1.905 13.424 1.00 90.88 84 ASP A CA 1
ATOM 672 C C . ASP A 1 84 ? -8.927 1.444 14.573 1.00 90.88 84 ASP A C 1
ATOM 674 O O . ASP A 1 84 ? -10.064 1.025 14.346 1.00 90.88 84 ASP A O 1
ATOM 678 N N . ALA A 1 85 ? -8.461 1.561 15.823 1.00 93.88 85 ALA A N 1
ATOM 679 C CA . ALA A 1 85 ? -9.269 1.245 16.999 1.00 93.88 85 ALA A CA 1
ATOM 680 C C . ALA A 1 85 ? -10.506 2.152 17.095 1.00 93.88 85 ALA A C 1
ATOM 682 O O . ALA A 1 85 ? -11.615 1.671 17.332 1.00 93.88 85 ALA A O 1
ATOM 683 N N . LEU A 1 86 ? -10.338 3.453 16.856 1.00 96.25 86 LEU A N 1
ATOM 684 C CA . LEU A 1 86 ? -11.430 4.421 16.839 1.00 96.25 86 LEU A CA 1
ATOM 685 C C . LEU A 1 86 ? -12.462 4.100 15.745 1.00 96.25 86 LEU A C 1
ATOM 687 O O . LEU A 1 86 ? -13.665 4.154 16.001 1.00 96.25 86 LEU A O 1
ATOM 691 N N . ASP A 1 87 ? -12.016 3.722 14.549 1.00 94.94 87 ASP A N 1
ATOM 692 C CA . ASP A 1 87 ? -12.900 3.356 13.441 1.00 94.94 87 ASP A CA 1
ATOM 693 C C . ASP A 1 87 ? -13.686 2.069 13.728 1.00 94.94 87 ASP A C 1
ATOM 695 O O . ASP A 1 87 ? -14.872 1.980 13.397 1.00 94.94 87 ASP A O 1
ATOM 699 N N . VAL A 1 88 ? -13.065 1.083 14.383 1.00 94.31 88 VAL A N 1
ATOM 700 C CA . VAL A 1 88 ? -13.753 -0.129 14.855 1.00 94.31 88 VAL A CA 1
ATOM 701 C C . VAL A 1 88 ? -14.819 0.218 15.897 1.00 94.31 88 VAL A C 1
ATOM 703 O O . VAL A 1 88 ? -15.956 -0.240 15.776 1.00 94.31 88 VAL A O 1
ATOM 706 N N . LEU A 1 89 ? -14.497 1.068 1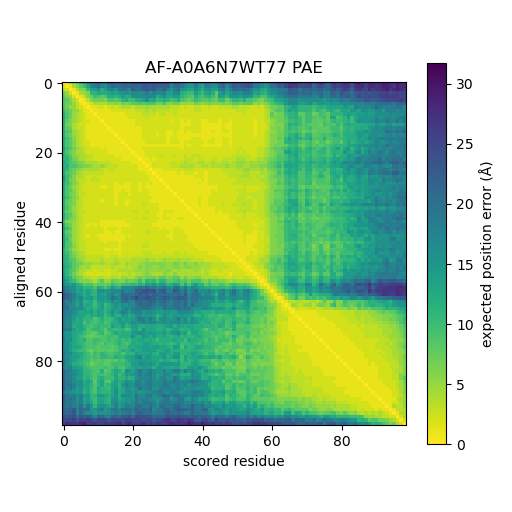6.877 1.00 94.12 89 LEU A N 1
ATOM 707 C CA . LEU A 1 89 ? -15.448 1.492 17.912 1.00 94.12 89 LEU A CA 1
ATOM 708 C C . LEU A 1 89 ? -16.635 2.264 17.324 1.00 94.12 89 LEU A C 1
ATOM 710 O O . LEU A 1 89 ? -17.784 1.977 17.655 1.00 94.12 89 LEU A O 1
ATOM 714 N N . LYS A 1 90 ? -16.383 3.193 16.395 1.00 94.44 90 LYS A N 1
ATOM 715 C CA . LYS A 1 90 ? -17.442 3.925 15.681 1.00 94.44 90 LYS A CA 1
ATOM 716 C C . LYS A 1 90 ? -18.382 2.985 14.930 1.00 94.44 90 LYS A C 1
ATOM 718 O O . LYS A 1 90 ? -19.596 3.169 14.980 1.00 94.44 90 LYS A O 1
ATOM 723 N N . LYS A 1 91 ? -17.839 1.968 14.252 1.00 93.88 91 LYS A N 1
ATOM 724 C CA . LYS A 1 91 ? -18.648 0.953 13.559 1.00 93.88 91 LYS A CA 1
ATOM 725 C C . LYS A 1 91 ? -19.496 0.143 14.537 1.00 93.88 91 LYS A C 1
ATOM 727 O O . LYS A 1 91 ? -20.668 -0.069 14.255 1.00 93.88 91 LYS A O 1
ATOM 732 N N . ALA A 1 92 ? -18.939 -0.260 15.681 1.00 93.38 92 ALA A N 1
ATOM 733 C CA . ALA A 1 92 ? -19.678 -0.992 16.709 1.00 93.38 92 ALA A CA 1
ATOM 734 C C . ALA A 1 92 ? -20.858 -0.171 17.257 1.00 93.38 92 ALA A C 1
ATOM 736 O O . ALA A 1 92 ? -21.982 -0.665 17.293 1.00 93.38 92 ALA A O 1
ATOM 737 N N . ILE A 1 93 ? -20.628 1.104 17.591 1.00 92.50 93 ILE A N 1
ATOM 738 C CA . ILE A 1 93 ? -21.689 2.023 18.037 1.00 92.50 93 ILE A CA 1
ATOM 739 C C . ILE A 1 93 ? -22.759 2.190 16.950 1.00 92.50 93 ILE A C 1
ATOM 741 O O . ILE A 1 93 ? -23.947 2.118 17.243 1.00 92.50 93 ILE A O 1
ATOM 745 N N . GLY A 1 94 ? -22.357 2.374 15.688 1.00 92.88 94 GLY A N 1
ATOM 746 C CA . GLY A 1 94 ? -23.295 2.544 14.574 1.00 92.88 94 GLY A CA 1
ATOM 747 C C . GLY A 1 94 ? -24.140 1.306 14.248 1.00 92.88 94 GLY A C 1
ATOM 748 O O . GLY A 1 94 ? -25.184 1.451 13.616 1.00 92.88 94 GLY A O 1
ATOM 749 N N . ILE A 1 95 ? -23.696 0.112 14.651 1.00 90.88 95 ILE A N 1
ATOM 750 C CA . ILE A 1 95 ? -24.480 -1.128 14.566 1.00 90.88 95 ILE A CA 1
ATOM 751 C C . ILE A 1 95 ? -25.471 -1.199 15.733 1.00 90.88 95 ILE A C 1
ATOM 753 O O . ILE A 1 95 ? -26.643 -1.455 15.498 1.00 90.88 95 ILE A O 1
ATOM 757 N N . LEU A 1 96 ? -25.021 -0.914 16.960 1.00 86.50 96 LEU A N 1
ATOM 758 C CA . LEU A 1 96 ? -25.855 -0.967 18.171 1.00 86.50 96 LEU A CA 1
ATOM 759 C C . LEU A 1 96 ? -26.932 0.128 18.232 1.00 86.50 96 LEU A C 1
ATOM 761 O O . LEU A 1 96 ? -27.954 -0.055 18.874 1.00 86.50 96 LEU A O 1
ATOM 765 N N . GLY A 1 97 ? -26.706 1.281 17.598 1.00 75.62 97 GLY A N 1
ATOM 766 C CA . GLY A 1 97 ? -27.672 2.385 17.551 1.00 75.62 97 GLY A CA 1
ATOM 767 C C . GLY A 1 97 ? -28.687 2.303 16.407 1.00 75.62 97 GLY A C 1
ATOM 768 O O . GLY A 1 97 ? -29.350 3.300 16.134 1.00 75.62 97 GLY A O 1
ATOM 769 N N . LYS A 1 98 ? -28.742 1.182 15.676 1.00 66.12 98 LYS A N 1
ATOM 770 C CA . LYS A 1 98 ? -29.649 0.962 14.534 1.00 66.12 98 LYS A CA 1
ATOM 771 C C . LYS A 1 98 ? -30.835 0.042 14.849 1.00 66.12 98 LYS A C 1
ATOM 773 O O . LYS A 1 98 ? -31.551 -0.318 13.915 1.00 66.12 98 LYS A O 1
ATOM 778 N N . ASP A 1 99 ? -31.023 -0.275 16.127 1.00 52.41 99 ASP A N 1
ATOM 779 C CA . ASP A 1 99 ? -32.214 -0.925 16.683 1.00 52.41 99 ASP A CA 1
ATOM 780 C C . ASP A 1 99 ? -33.234 0.113 17.181 1.00 52.41 99 ASP A C 1
ATOM 782 O O . ASP A 1 99 ? -32.805 1.136 17.770 1.00 52.41 99 ASP A O 1
#

Organism: Streptococcus alactolyticus (NCBI:txid29389)

Secondary structure (DSSP, 8-state):
----PPP--HHHHHHHHHHHHH-TTS-HHHHHHHTTS-HHHHHHHHHHHHHTTT----TTTTS-SSHHHHHHHHHHHHHHHHHHHHHHHHHHHHHHTT-

Foldseek 3Di:
DDPDDDFDDQVLLLVLVVQCVVCVVDDLCVSCVVSVHDSVVNVVSVVQCVLPVNGHDGDPVPDDVDVVSVVVVVVSVVVSVVVVVVVVVVVVVVVVVPD

pLDDT: mean 86.76, std 12.47, range [43.81, 97.56]

Sequence (99 aa):
MSRKTKQHTKQFKLDAINYRKEHPDLTQVECAKNLGIGVSTLGKWEAQFRNNDGDIPVRGSGNYESDEAKEIARLKRELRNAQDALDVLKKAIGILGKD